Protein AF-A0A174NSM3-F1 (afdb_monomer_lite)

Structure (mmCIF, N/CA/C/O backbone):
data_AF-A0A174NSM3-F1
#
_entry.id   AF-A0A174NSM3-F1
#
loop_
_atom_site.group_PDB
_atom_site.id
_atom_site.type_symbol
_atom_site.label_atom_id
_atom_site.label_alt_id
_atom_site.label_comp_id
_atom_site.label_asym_id
_atom_site.label_entity_id
_atom_site.label_seq_id
_atom_site.pdbx_PDB_ins_code
_atom_site.Cartn_x
_atom_site.Cartn_y
_atom_site.Cartn_z
_atom_site.occupancy
_atom_site.B_iso_or_equiv
_atom_site.auth_seq_id
_atom_site.auth_comp_id
_atom_site.auth_asym_id
_atom_site.auth_atom_id
_atom_site.pdbx_PDB_model_num
ATOM 1 N N . MET A 1 1 ? -24.516 17.485 -1.828 1.00 44.38 1 MET A N 1
ATOM 2 C CA . MET A 1 1 ? -23.613 16.691 -0.966 1.00 44.38 1 MET A CA 1
ATOM 3 C C . MET A 1 1 ? -22.252 16.656 -1.638 1.00 44.38 1 MET A C 1
ATOM 5 O O . MET A 1 1 ? -22.073 15.880 -2.564 1.00 44.38 1 MET A O 1
ATOM 9 N N . THR A 1 2 ? -21.324 17.533 -1.270 1.00 55.47 2 THR A N 1
ATOM 10 C CA . THR A 1 2 ? -20.021 17.605 -1.954 1.00 55.47 2 THR A CA 1
ATOM 11 C C . THR A 1 2 ? -18.932 17.967 -0.968 1.00 55.47 2 THR A C 1
ATOM 13 O O . THR A 1 2 ? -18.552 19.126 -0.872 1.00 55.47 2 THR A O 1
ATOM 16 N N . GLU A 1 3 ? -18.402 16.963 -0.274 1.00 53.75 3 GLU A N 1
ATOM 17 C CA . GLU A 1 3 ? -17.084 17.069 0.348 1.00 53.75 3 GLU A CA 1
ATOM 18 C C . GLU A 1 3 ? -16.334 15.737 0.240 1.00 53.75 3 GLU A C 1
ATOM 20 O O . GLU A 1 3 ? -16.370 14.905 1.140 1.00 53.75 3 GLU A O 1
ATOM 25 N N . ILE A 1 4 ? -15.593 15.546 -0.856 1.00 60.03 4 ILE A N 1
ATOM 26 C CA . ILE A 1 4 ? -14.480 14.587 -0.876 1.00 60.03 4 ILE A CA 1
ATOM 27 C C . ILE A 1 4 ? -13.185 15.396 -0.804 1.00 60.03 4 ILE A C 1
ATOM 29 O O . ILE A 1 4 ? -12.491 15.587 -1.798 1.00 60.03 4 ILE A O 1
ATOM 33 N N . LYS A 1 5 ? -12.847 15.910 0.384 1.00 60.03 5 LYS A N 1
ATOM 34 C CA . LYS A 1 5 ? -11.483 16.394 0.649 1.00 60.03 5 LYS A CA 1
ATOM 35 C C . LYS A 1 5 ? -10.637 15.230 1.149 1.00 60.03 5 LYS A C 1
ATOM 37 O O . LYS A 1 5 ? -10.856 14.721 2.256 1.00 60.03 5 LYS A O 1
ATOM 42 N N . CYS A 1 6 ? -9.678 14.810 0.325 1.00 61.31 6 CYS A N 1
ATOM 43 C CA . CYS A 1 6 ? -8.761 13.730 0.652 1.00 61.31 6 CYS A CA 1
ATOM 44 C C . CYS A 1 6 ? -7.293 14.174 0.624 1.00 61.31 6 CYS A C 1
ATOM 46 O O . CYS A 1 6 ? -6.798 14.644 -0.393 1.00 61.31 6 CYS A O 1
ATOM 48 N N . THR A 1 7 ? -6.598 13.958 1.740 1.00 63.53 7 THR A N 1
ATOM 49 C CA . THR A 1 7 ? -5.153 14.188 1.942 1.00 63.53 7 THR A CA 1
ATOM 50 C C . THR A 1 7 ? -4.512 13.015 2.704 1.00 63.53 7 THR A C 1
ATOM 52 O O . THR A 1 7 ? -3.544 13.176 3.434 1.00 63.53 7 THR A O 1
ATOM 55 N N . HIS A 1 8 ? -5.098 11.823 2.552 1.00 68.00 8 HIS A N 1
ATOM 56 C CA . HIS A 1 8 ? -4.523 10.491 2.786 1.00 68.00 8 HIS A CA 1
ATOM 57 C C . HIS A 1 8 ? -3.531 10.263 3.951 1.00 68.00 8 HIS A C 1
ATOM 59 O O . HIS A 1 8 ? -2.596 9.506 3.784 1.00 68.00 8 HIS A O 1
ATOM 65 N N . ILE A 1 9 ? -3.757 10.782 5.156 1.00 67.62 9 ILE A N 1
ATOM 66 C CA . ILE A 1 9 ? -3.231 10.215 6.420 1.00 67.62 9 ILE A CA 1
ATOM 67 C C . ILE A 1 9 ? -4.442 9.802 7.265 1.00 67.62 9 ILE A C 1
ATOM 69 O O . ILE A 1 9 ? -5.437 10.524 7.283 1.00 67.62 9 ILE A O 1
ATOM 73 N N . GLY A 1 10 ? -4.387 8.641 7.928 1.00 76.25 10 GLY A N 1
ATOM 74 C CA . GLY A 1 10 ? -5.429 8.167 8.856 1.00 76.25 10 GLY A CA 1
ATOM 75 C C . GLY A 1 10 ? -6.597 7.410 8.213 1.00 76.25 10 GLY A C 1
ATOM 76 O O . GLY A 1 10 ? -7.466 6.911 8.918 1.00 76.25 10 GLY A O 1
ATOM 77 N N . PHE A 1 11 ? -6.617 7.286 6.883 1.00 84.38 11 PHE A N 1
ATOM 78 C CA . PHE A 1 11 ? -7.651 6.551 6.138 1.00 84.38 11 PHE A CA 1
ATOM 79 C C . PHE A 1 11 ? -7.073 5.461 5.225 1.00 84.38 11 PHE A C 1
ATOM 81 O O . PHE A 1 11 ? -7.820 4.885 4.431 1.00 84.38 11 PHE A O 1
ATOM 88 N N . ILE A 1 12 ? -5.756 5.221 5.273 1.00 88.00 12 ILE A N 1
ATOM 89 C CA . ILE A 1 12 ? -5.095 4.216 4.437 1.00 88.00 12 ILE A CA 1
ATOM 90 C C . ILE A 1 12 ? -5.165 2.861 5.138 1.00 88.00 12 ILE A C 1
ATOM 92 O O . ILE A 1 12 ? -4.759 2.718 6.289 1.00 88.00 12 ILE A O 1
ATOM 96 N N . GLN A 1 13 ? -5.641 1.857 4.413 1.00 88.94 13 GLN A N 1
ATOM 97 C CA . GLN A 1 13 ? -5.628 0.454 4.800 1.00 88.94 13 GLN A CA 1
ATOM 98 C C . GLN A 1 13 ? -4.603 -0.289 3.942 1.00 88.94 13 GLN A C 1
ATOM 100 O O . GLN A 1 13 ? -4.569 -0.132 2.717 1.00 88.94 13 GLN A O 1
ATOM 105 N N . LYS A 1 14 ? -3.749 -1.081 4.593 1.00 87.56 14 LYS A N 1
ATOM 106 C CA . LYS A 1 14 ? -2.750 -1.929 3.939 1.00 87.56 14 LYS A CA 1
ATOM 107 C C . LYS A 1 14 ? -3.346 -3.312 3.686 1.00 87.56 14 LYS A C 1
ATOM 109 O O . LYS A 1 14 ? -3.797 -3.970 4.617 1.00 87.56 14 LYS A O 1
ATOM 114 N N . TYR A 1 15 ? -3.285 -3.764 2.441 1.00 87.81 15 TYR A N 1
ATOM 115 C CA . TYR A 1 15 ? -3.588 -5.132 2.030 1.00 87.81 15 TYR A CA 1
ATOM 116 C C . TYR A 1 15 ? -2.310 -5.819 1.543 1.00 87.81 15 TYR A C 1
ATOM 118 O O . TYR A 1 15 ? -1.268 -5.187 1.356 1.00 87.81 15 TYR A O 1
ATOM 126 N N . LYS A 1 16 ? -2.389 -7.134 1.308 1.00 83.88 16 LYS A N 1
ATOM 127 C CA . LYS A 1 16 ? -1.242 -7.944 0.870 1.00 83.88 16 LYS A CA 1
ATOM 128 C C . LYS A 1 16 ? -0.569 -7.376 -0.389 1.00 83.88 16 LYS A C 1
ATOM 130 O O . LYS A 1 16 ? 0.650 -7.237 -0.411 1.00 83.88 16 LYS A O 1
ATOM 135 N N . ASN A 1 17 ? -1.374 -6.977 -1.378 1.00 87.31 17 ASN A N 1
ATOM 136 C CA . ASN A 1 17 ? -0.906 -6.581 -2.713 1.00 87.31 17 ASN A CA 1
ATOM 137 C C . ASN A 1 17 ? -1.173 -5.106 -3.062 1.00 87.31 17 ASN A C 1
ATOM 139 O O . ASN A 1 17 ? -0.863 -4.687 -4.170 1.00 87.31 17 ASN A O 1
ATOM 143 N N . HIS A 1 18 ? -1.804 -4.326 -2.180 1.00 88.50 18 HIS A N 1
ATOM 144 C CA . HIS A 1 18 ? -2.159 -2.930 -2.459 1.00 88.50 18 HIS A CA 1
ATOM 145 C C . HIS A 1 18 ? -2.445 -2.143 -1.174 1.00 88.50 18 HIS A C 1
ATOM 147 O O . HIS A 1 18 ? -2.680 -2.714 -0.110 1.00 88.50 18 HIS A O 1
ATOM 153 N N . TYR A 1 19 ? -2.474 -0.824 -1.291 1.00 88.50 19 TYR A N 1
ATOM 154 C CA . TYR A 1 19 ? -3.012 0.111 -0.316 1.00 88.50 19 TYR A CA 1
ATOM 155 C C . TYR A 1 19 ? -4.362 0.632 -0.808 1.00 88.50 19 TYR A C 1
ATOM 157 O O . TYR A 1 19 ? -4.554 0.825 -2.008 1.00 88.50 19 TYR A O 1
ATOM 165 N N . LYS A 1 20 ? -5.302 0.880 0.102 1.00 89.75 20 LYS A N 1
ATOM 166 C CA . LYS A 1 20 ? -6.599 1.480 -0.229 1.00 89.75 20 LYS A CA 1
ATOM 167 C C . LYS A 1 20 ? -6.926 2.600 0.738 1.00 89.75 20 LYS A C 1
ATOM 169 O O . LYS A 1 20 ? -6.810 2.426 1.947 1.00 89.75 20 LYS A O 1
ATOM 174 N N . CYS A 1 21 ? -7.389 3.732 0.225 1.00 89.75 21 CYS A N 1
ATOM 175 C CA . CYS A 1 21 ? -8.017 4.746 1.053 1.00 89.75 21 CYS A CA 1
ATOM 176 C C . CYS A 1 21 ? -9.510 4.468 1.211 1.00 89.75 21 CYS A C 1
ATOM 178 O O . CYS A 1 21 ? -10.247 4.436 0.228 1.00 89.75 21 CYS A O 1
ATOM 180 N N . SER A 1 22 ? -9.982 4.382 2.449 1.00 85.31 22 SER A N 1
ATOM 181 C CA . SER A 1 22 ? -11.408 4.178 2.738 1.00 85.31 22 SER A CA 1
ATOM 182 C C . SER A 1 22 ? -12.252 5.450 2.641 1.00 85.31 22 SER A C 1
ATOM 184 O O . SER A 1 22 ? -13.473 5.364 2.645 1.00 85.31 22 SER A O 1
ATOM 186 N N . LYS A 1 23 ? -11.620 6.628 2.518 1.00 83.88 23 LYS A N 1
ATOM 187 C CA . LYS A 1 23 ? -12.303 7.927 2.409 1.00 83.88 23 LYS A CA 1
ATOM 188 C C . LYS A 1 23 ? -12.582 8.355 0.967 1.00 83.88 23 LYS A C 1
ATOM 190 O O . LYS A 1 23 ? -13.654 8.876 0.693 1.00 83.88 23 LYS A O 1
ATOM 195 N N . CYS A 1 24 ? -11.634 8.164 0.049 1.00 84.38 24 CYS A N 1
ATOM 196 C CA . CYS A 1 24 ? -11.826 8.508 -1.369 1.00 84.38 24 CYS A CA 1
ATOM 197 C C . CYS A 1 24 ? -11.900 7.282 -2.292 1.00 84.38 24 CYS A C 1
ATOM 199 O O . CYS A 1 24 ? -12.131 7.436 -3.485 1.00 84.38 24 CYS A O 1
ATOM 201 N N . GLY A 1 25 ? -11.648 6.078 -1.770 1.00 84.00 25 GLY A N 1
ATOM 202 C CA . GLY A 1 25 ? -11.654 4.842 -2.549 1.00 84.00 25 GLY A CA 1
ATOM 203 C C . GLY A 1 25 ? -10.401 4.587 -3.392 1.00 84.00 25 GLY A C 1
ATOM 204 O O . GLY A 1 25 ? -10.355 3.561 -4.062 1.00 84.00 25 GLY A O 1
ATOM 205 N N . LYS A 1 26 ? -9.382 5.462 -3.365 1.00 87.75 26 LYS A N 1
ATOM 206 C CA . LYS A 1 26 ? -8.150 5.294 -4.157 1.00 87.75 26 LYS A CA 1
ATOM 207 C C . LYS A 1 26 ? -7.413 4.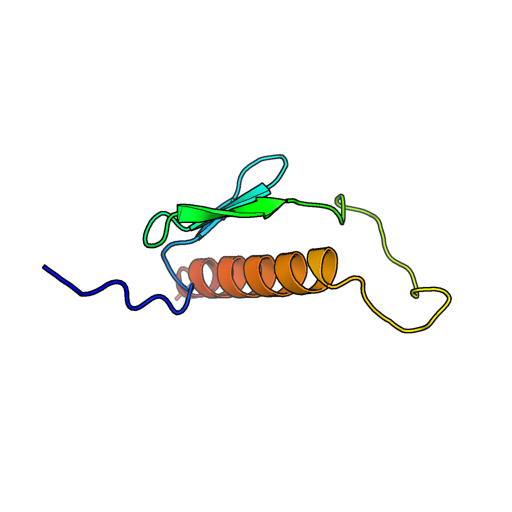012 -3.769 1.00 87.75 26 LYS A C 1
ATOM 209 O O . LYS A 1 26 ? -7.171 3.778 -2.585 1.00 87.75 26 LYS A O 1
ATOM 214 N N . ILE A 1 27 ? -7.044 3.219 -4.772 1.00 89.19 27 ILE A N 1
ATOM 215 C CA . ILE A 1 27 ? -6.293 1.967 -4.635 1.00 89.19 27 ILE A CA 1
ATOM 216 C C . ILE A 1 27 ? -4.922 2.163 -5.282 1.00 89.19 27 ILE A C 1
ATOM 218 O O . ILE A 1 27 ? -4.841 2.649 -6.405 1.00 89.19 27 ILE A O 1
ATOM 222 N N . VAL A 1 28 ? -3.862 1.787 -4.571 1.00 87.69 28 VAL A N 1
ATOM 223 C CA . VAL A 1 28 ? -2.474 1.865 -5.040 1.00 87.69 28 VAL A CA 1
ATOM 224 C C . VAL A 1 28 ? -1.831 0.485 -4.911 1.00 87.69 28 VAL A C 1
ATOM 226 O O . VAL A 1 28 ? -1.675 0.007 -3.785 1.00 87.69 28 VAL A O 1
ATOM 229 N N . PRO A 1 29 ? -1.485 -0.197 -6.013 1.00 85.44 29 PRO A N 1
ATOM 230 C CA . PRO A 1 29 ? -0.854 -1.514 -5.957 1.00 85.44 29 PRO A CA 1
ATOM 231 C C . PRO A 1 29 ? 0.533 -1.478 -5.302 1.00 85.44 29 PRO A C 1
ATOM 233 O O . PRO A 1 29 ? 1.227 -0.464 -5.326 1.00 85.44 29 PRO A O 1
ATOM 236 N N . LYS A 1 30 ? 0.943 -2.603 -4.710 1.00 84.69 30 LYS A N 1
ATOM 237 C CA . LYS A 1 30 ? 2.301 -2.811 -4.194 1.00 84.69 30 LYS A CA 1
ATOM 238 C C . LYS A 1 30 ? 3.165 -3.430 -5.296 1.00 84.69 30 LYS A C 1
ATOM 240 O O . LYS A 1 30 ? 3.266 -4.648 -5.389 1.00 84.69 30 LYS A O 1
ATOM 245 N N . TYR A 1 31 ? 3.749 -2.578 -6.130 1.00 75.31 31 TYR A N 1
ATOM 246 C CA . TYR A 1 31 ? 4.729 -2.918 -7.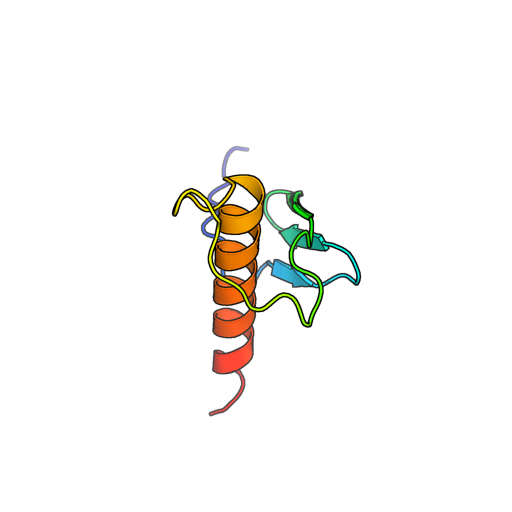165 1.00 75.31 31 TYR A CA 1
ATOM 247 C C . TYR A 1 31 ? 6.101 -3.254 -6.579 1.00 75.31 31 TYR A C 1
ATOM 249 O O . TYR A 1 31 ? 6.740 -4.214 -7.000 1.00 75.31 31 TYR A O 1
ATOM 257 N N . ILE A 1 32 ? 6.545 -2.495 -5.573 1.00 68.75 32 ILE A N 1
ATOM 258 C CA . ILE A 1 32 ? 7.706 -2.867 -4.768 1.00 68.75 32 ILE A CA 1
ATOM 259 C C . ILE A 1 32 ? 7.233 -3.938 -3.786 1.00 68.75 32 ILE A C 1
ATOM 261 O O . ILE A 1 32 ? 6.527 -3.645 -2.814 1.00 68.75 32 ILE A O 1
ATOM 265 N N . LEU A 1 33 ? 7.596 -5.184 -4.071 1.00 62.00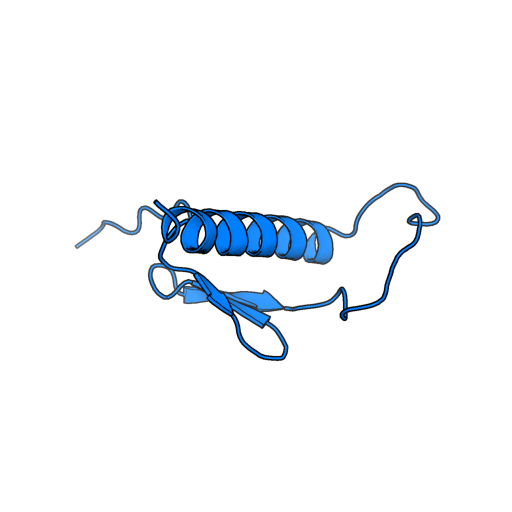 33 LEU A N 1
ATOM 266 C CA . LEU A 1 33 ? 7.522 -6.279 -3.113 1.00 62.00 33 LEU A CA 1
ATOM 267 C C . LEU A 1 33 ? 8.619 -6.082 -2.058 1.00 62.00 33 LEU A C 1
ATOM 269 O O . LEU A 1 33 ? 9.701 -5.584 -2.373 1.00 62.00 33 LEU A O 1
ATOM 273 N N . GLU A 1 34 ? 8.335 -6.453 -0.807 1.00 56.28 34 GLU A N 1
ATOM 274 C CA . GLU A 1 34 ? 9.314 -6.419 0.287 1.00 56.28 34 GLU A CA 1
ATOM 275 C C . GLU A 1 34 ? 10.594 -7.146 -0.161 1.00 56.28 34 GLU A C 1
ATOM 277 O O . GLU A 1 34 ? 10.567 -8.351 -0.398 1.00 56.28 34 GLU A O 1
ATOM 282 N N . GLY A 1 35 ? 11.686 -6.396 -0.350 1.00 53.59 35 GLY A N 1
ATOM 283 C CA . GLY A 1 35 ? 12.982 -6.933 -0.779 1.00 53.59 35 GLY A CA 1
ATOM 284 C C . GLY A 1 35 ? 13.544 -6.401 -2.102 1.00 53.59 35 GLY A C 1
ATOM 285 O O . GLY A 1 35 ? 14.686 -6.724 -2.420 1.00 53.59 35 GLY A O 1
ATOM 286 N N . ILE A 1 36 ? 12.818 -5.571 -2.864 1.00 59.47 36 ILE A N 1
ATOM 287 C CA . ILE A 1 36 ? 13.411 -4.893 -4.033 1.00 59.47 36 ILE A CA 1
ATOM 288 C C . ILE A 1 36 ? 14.100 -3.603 -3.575 1.00 59.47 36 ILE A C 1
ATOM 290 O O . ILE A 1 36 ? 13.484 -2.542 -3.487 1.00 59.47 36 ILE A O 1
ATOM 294 N N . SER A 1 37 ? 15.398 -3.713 -3.300 1.00 55.38 37 SER A N 1
ATOM 295 C CA . SER A 1 37 ? 16.299 -2.587 -3.041 1.00 55.38 37 SER A CA 1
ATOM 296 C C . SER A 1 37 ? 17.233 -2.427 -4.239 1.00 55.38 37 SER A C 1
ATOM 298 O O . SER A 1 37 ? 18.022 -3.322 -4.529 1.00 55.38 37 SER A O 1
ATOM 300 N N . GLY A 1 38 ? 17.149 -1.310 -4.961 1.00 64.31 38 GLY A N 1
ATOM 301 C CA . GLY A 1 38 ? 17.995 -1.071 -6.129 1.00 64.31 38 GLY A CA 1
ATOM 302 C C . GLY A 1 38 ? 17.817 0.320 -6.728 1.00 64.31 38 GLY A C 1
ATO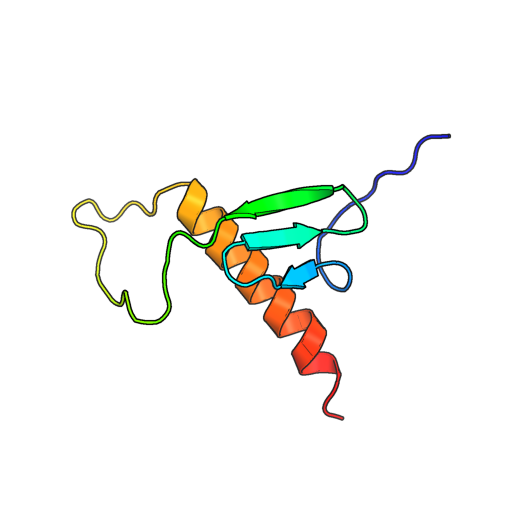M 303 O O . GLY A 1 38 ? 16.860 1.030 -6.424 1.00 64.31 38 GLY A O 1
ATOM 304 N N . THR A 1 39 ? 18.761 0.714 -7.579 1.00 66.06 39 THR A N 1
ATOM 305 C CA . THR A 1 39 ? 18.712 1.977 -8.321 1.00 66.06 39 THR A CA 1
ATOM 306 C C . THR A 1 39 ? 17.974 1.762 -9.639 1.00 66.06 39 THR A C 1
ATOM 308 O O . THR A 1 39 ? 18.295 0.845 -10.393 1.00 66.06 39 THR A O 1
ATOM 311 N N . TRP A 1 40 ? 16.990 2.610 -9.942 1.00 72.31 40 TRP A N 1
ATOM 312 C CA . TRP A 1 40 ? 16.330 2.604 -11.248 1.00 72.31 40 TRP A CA 1
ATOM 313 C C . TRP A 1 40 ? 17.365 2.910 -12.334 1.00 72.31 40 TRP A C 1
ATOM 315 O O . TRP A 1 40 ? 18.048 3.928 -12.253 1.00 72.31 40 TRP A O 1
ATOM 325 N N . ILE A 1 41 ? 17.472 2.047 -13.350 1.00 68.19 41 ILE A N 1
ATOM 326 C CA . ILE A 1 41 ? 18.519 2.102 -14.395 1.00 68.19 41 ILE A CA 1
ATOM 327 C C . ILE A 1 41 ? 18.543 3.460 -15.122 1.00 68.19 41 ILE A C 1
ATOM 329 O O . ILE A 1 41 ? 19.594 3.912 -15.561 1.00 68.19 41 ILE A O 1
ATOM 333 N N . ASN A 1 42 ? 17.399 4.148 -15.180 1.00 71.75 42 ASN A N 1
ATOM 334 C CA . ASN A 1 42 ? 17.250 5.469 -15.796 1.00 71.75 42 ASN A CA 1
ATOM 335 C C . ASN A 1 42 ? 17.090 6.616 -14.781 1.00 71.75 42 ASN A C 1
ATOM 337 O O . ASN A 1 42 ? 16.654 7.700 -15.161 1.00 71.75 42 ASN A O 1
ATOM 341 N N . GLY A 1 43 ? 17.326 6.374 -13.486 1.00 67.75 43 GLY A N 1
ATOM 342 C CA . GLY A 1 43 ? 17.156 7.353 -12.401 1.00 67.75 43 GLY A CA 1
ATOM 343 C C . GLY A 1 43 ? 15.714 7.817 -12.146 1.00 67.75 43 GLY A C 1
ATOM 344 O O . GLY A 1 43 ? 15.461 8.515 -11.170 1.00 67.75 43 GLY A O 1
ATOM 345 N N . ASN A 1 44 ? 14.764 7.416 -12.990 1.00 76.12 44 ASN A N 1
ATOM 346 C CA . ASN A 1 44 ? 13.366 7.806 -12.907 1.00 76.12 44 ASN A CA 1
ATOM 347 C C . ASN A 1 44 ? 12.553 6.690 -12.255 1.00 76.12 44 ASN A C 1
ATOM 349 O O . ASN A 1 44 ? 12.488 5.571 -12.768 1.00 76.12 44 ASN A O 1
ATOM 353 N N . ILE A 1 45 ? 11.932 7.015 -11.124 1.00 78.81 45 ILE A N 1
ATOM 354 C CA . ILE A 1 45 ? 10.992 6.129 -10.444 1.00 78.81 45 ILE A CA 1
ATOM 355 C C . ILE A 1 45 ? 9.719 6.069 -11.302 1.00 78.81 45 ILE A C 1
ATOM 357 O O . ILE A 1 45 ? 9.191 7.125 -11.659 1.00 78.81 45 ILE A O 1
ATOM 361 N N . PRO A 1 46 ? 9.202 4.875 -11.639 1.00 82.12 46 PRO A N 1
ATOM 362 C CA . PRO A 1 46 ? 7.914 4.764 -12.308 1.00 82.12 46 PRO A CA 1
ATOM 363 C C . PRO A 1 46 ? 6.824 5.471 -11.487 1.00 82.12 46 PRO A C 1
ATOM 365 O O . PRO A 1 46 ? 6.809 5.329 -10.261 1.00 82.12 46 PRO A O 1
ATOM 368 N N . PRO A 1 47 ? 5.883 6.191 -12.119 1.00 80.88 47 PRO A N 1
ATOM 369 C CA . PRO A 1 47 ? 4.858 6.952 -11.399 1.00 80.88 47 PRO A CA 1
ATOM 370 C C . PRO A 1 47 ? 4.038 6.069 -10.446 1.00 80.88 47 PRO A C 1
ATOM 372 O O . PRO A 1 47 ? 3.747 6.462 -9.321 1.00 80.88 47 PRO A O 1
ATOM 375 N N . GLU A 1 48 ? 3.754 4.832 -10.849 1.00 79.44 48 GLU A N 1
ATOM 376 C CA . GLU A 1 48 ? 3.047 3.831 -10.044 1.00 79.44 48 GLU A CA 1
ATOM 377 C C . GLU A 1 48 ? 3.791 3.474 -8.744 1.00 79.44 48 GLU A C 1
ATOM 379 O O . GLU A 1 48 ? 3.192 3.308 -7.678 1.00 79.44 48 GLU A O 1
ATOM 384 N N . VAL A 1 49 ? 5.120 3.403 -8.820 1.00 81.00 49 VAL A N 1
ATOM 385 C CA . VAL A 1 49 ? 5.990 3.124 -7.678 1.00 81.00 49 VAL A CA 1
ATOM 386 C C . VAL A 1 49 ? 6.113 4.348 -6.772 1.00 81.00 49 VAL A C 1
ATOM 388 O O . VAL A 1 49 ? 6.088 4.220 -5.548 1.00 81.00 49 VAL A O 1
ATOM 391 N N . GLU A 1 50 ? 6.197 5.544 -7.350 1.00 84.31 50 GLU A N 1
ATOM 392 C CA . GLU A 1 50 ? 6.192 6.792 -6.587 1.00 84.31 50 GLU A CA 1
ATOM 393 C C . GLU A 1 50 ? 4.901 6.935 -5.763 1.00 84.31 50 GLU A C 1
ATOM 395 O O . GLU A 1 50 ? 4.937 7.300 -4.583 1.00 84.31 50 GLU A O 1
ATOM 400 N N . GLU A 1 51 ? 3.753 6.597 -6.354 1.00 84.69 51 GLU A N 1
ATOM 401 C CA . GLU A 1 51 ? 2.470 6.592 -5.653 1.00 84.69 51 GLU A CA 1
ATOM 402 C C . GLU A 1 51 ? 2.420 5.558 -4.526 1.00 84.69 51 GLU A C 1
ATOM 404 O O . GLU A 1 51 ? 1.919 5.872 -3.440 1.00 84.69 51 GLU A O 1
ATOM 409 N N . GLN A 1 52 ? 2.982 4.362 -4.733 1.00 85.50 52 GLN A N 1
ATOM 410 C CA . GLN A 1 52 ? 3.127 3.372 -3.666 1.00 85.50 52 GLN A CA 1
ATOM 411 C C . GLN A 1 52 ? 3.960 3.922 -2.506 1.00 85.50 52 GLN A C 1
ATOM 413 O O . GLN A 1 52 ? 3.515 3.851 -1.361 1.00 85.50 52 GLN A O 1
ATOM 418 N N . ILE A 1 53 ? 5.138 4.487 -2.785 1.00 84.25 53 ILE A N 1
ATOM 419 C CA . ILE A 1 53 ? 6.036 5.042 -1.762 1.00 84.25 53 ILE A CA 1
ATOM 420 C C . ILE A 1 53 ? 5.326 6.152 -0.980 1.00 84.25 53 ILE A C 1
ATOM 422 O O . ILE A 1 53 ? 5.415 6.212 0.248 1.00 84.25 53 ILE A O 1
ATOM 426 N N . LYS A 1 54 ? 4.573 7.022 -1.663 1.00 85.06 54 LYS A N 1
ATOM 427 C CA . LYS A 1 54 ? 3.750 8.051 -1.011 1.00 85.06 54 LYS A CA 1
ATOM 428 C C . LYS A 1 54 ? 2.728 7.419 -0.062 1.00 85.06 54 LYS A C 1
ATOM 430 O O . LYS A 1 54 ? 2.669 7.814 1.099 1.00 85.06 54 LYS A O 1
ATOM 435 N N . PHE A 1 55 ? 1.958 6.428 -0.512 1.00 87.06 55 PHE A N 1
ATOM 436 C CA . PHE A 1 55 ? 0.956 5.754 0.325 1.00 87.06 55 PHE A CA 1
ATOM 437 C C . PHE A 1 55 ? 1.568 4.996 1.503 1.00 87.06 55 PHE A C 1
ATOM 439 O O . PHE A 1 55 ? 1.012 5.029 2.598 1.00 87.06 55 PHE A O 1
ATOM 446 N N . GLU A 1 56 ? 2.719 4.363 1.310 1.00 85.88 56 GLU A N 1
ATOM 447 C CA . GLU A 1 56 ? 3.435 3.651 2.363 1.00 85.88 56 GLU A CA 1
ATOM 448 C C . GLU A 1 56 ? 3.953 4.606 3.442 1.00 85.88 56 GLU A C 1
ATOM 450 O O . GLU A 1 56 ? 3.710 4.376 4.624 1.00 85.88 56 GLU A O 1
ATOM 455 N N . ASN A 1 57 ? 4.555 5.732 3.052 1.00 84.75 57 ASN A N 1
ATOM 456 C CA . ASN A 1 57 ? 4.984 6.774 3.987 1.00 84.75 57 ASN A CA 1
ATOM 457 C C . ASN A 1 57 ? 3.811 7.358 4.781 1.00 84.75 57 ASN A C 1
ATOM 459 O O . ASN A 1 57 ? 3.913 7.600 5.983 1.00 84.75 57 ASN A O 1
ATOM 463 N N . LEU A 1 58 ? 2.68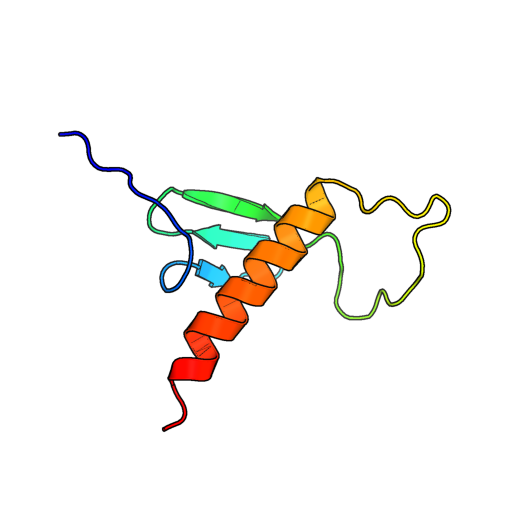4 7.605 4.114 1.00 86.31 58 LEU A N 1
ATOM 464 C CA . LEU A 1 58 ? 1.479 8.107 4.767 1.00 86.31 58 LEU A CA 1
ATOM 465 C C . LEU A 1 58 ? 0.874 7.053 5.713 1.00 86.31 58 LEU A C 1
ATOM 467 O O . LEU A 1 58 ? 0.456 7.401 6.819 1.00 86.31 58 LEU A O 1
ATOM 471 N N . TYR A 1 59 ? 0.888 5.774 5.315 1.00 86.31 59 TYR A N 1
ATOM 472 C CA . TYR A 1 59 ? 0.484 4.642 6.151 1.00 86.31 59 TYR A CA 1
ATOM 473 C C . TYR A 1 59 ? 1.400 4.478 7.373 1.00 86.31 59 TYR A C 1
ATOM 475 O O . TYR A 1 59 ? 0.924 4.232 8.476 1.00 86.31 59 TYR A O 1
ATOM 483 N N . GLN A 1 60 ? 2.711 4.648 7.225 1.00 83.62 60 GLN A N 1
ATOM 484 C CA . GLN A 1 60 ? 3.624 4.637 8.365 1.00 83.62 60 GLN A CA 1
ATOM 485 C C . GLN A 1 60 ? 3.329 5.815 9.296 1.00 83.62 60 GLN A C 1
ATOM 487 O O . GLN A 1 60 ? 3.032 5.596 10.462 1.00 83.62 60 GLN A O 1
ATOM 492 N N . LYS A 1 61 ? 3.254 7.048 8.775 1.00 83.88 61 LYS A N 1
ATOM 493 C CA . LYS A 1 61 ? 2.952 8.251 9.573 1.00 83.88 61 LYS A CA 1
ATOM 494 C C . LYS A 1 61 ? 1.645 8.161 10.368 1.00 83.88 61 LYS A C 1
ATOM 496 O O . LYS A 1 61 ? 1.588 8.690 11.476 1.00 83.88 61 LYS A O 1
ATOM 501 N N . GLN A 1 62 ? 0.599 7.522 9.833 1.00 83.12 62 GLN A N 1
ATOM 502 C CA . GLN A 1 62 ? -0.647 7.314 10.589 1.00 83.12 62 GLN A CA 1
ATOM 503 C C . GLN A 1 62 ? -0.501 6.282 11.720 1.00 83.12 62 GLN A C 1
ATOM 505 O O . GLN A 1 62 ? -1.201 6.409 12.716 1.00 83.12 62 GLN A O 1
ATOM 510 N N . ASN A 1 63 ? 0.382 5.286 11.584 1.00 78.50 63 ASN A N 1
ATOM 511 C CA . ASN A 1 63 ? 0.592 4.245 12.595 1.00 78.50 63 ASN A CA 1
ATOM 512 C C . ASN A 1 63 ? 1.658 4.651 13.632 1.00 78.50 63 ASN A C 1
ATOM 514 O O . ASN A 1 63 ? 1.532 4.293 14.794 1.00 78.50 63 ASN A O 1
ATOM 518 N N . THR A 1 64 ? 2.655 5.463 13.261 1.00 69.50 64 THR A N 1
ATOM 519 C CA . THR A 1 64 ? 3.698 5.960 14.181 1.00 69.50 64 THR A CA 1
ATOM 520 C C . THR A 1 64 ? 3.158 6.958 15.215 1.00 69.50 64 THR A C 1
ATOM 522 O O . THR A 1 64 ? 3.745 7.125 16.273 1.00 69.50 64 THR A O 1
ATOM 525 N N . LYS A 1 65 ? 2.005 7.600 14.970 1.00 54.53 65 LYS A N 1
ATOM 526 C CA . LYS A 1 65 ? 1.321 8.435 15.980 1.00 54.53 65 LYS A CA 1
ATOM 527 C C . LYS A 1 65 ? 0.581 7.631 17.068 1.00 54.53 65 LYS A C 1
ATOM 529 O O . LYS A 1 65 ? -0.095 8.242 17.887 1.00 54.53 65 LYS A O 1
ATOM 534 N N . GLY A 1 66 ? 0.682 6.300 17.064 1.00 51.50 66 GLY A N 1
ATOM 535 C CA . GLY A 1 66 ? 0.131 5.417 18.098 1.00 51.50 66 GLY A CA 1
ATOM 536 C C . GLY A 1 66 ? 1.098 5.062 19.233 1.00 51.50 66 GLY A C 1
ATOM 537 O O . GLY A 1 66 ? 0.699 4.328 20.129 1.00 51.50 66 GLY A O 1
ATOM 538 N N . GLU A 1 67 ? 2.339 5.562 19.211 1.00 49.38 67 GLU A N 1
ATOM 539 C CA . GLU A 1 67 ? 3.328 5.361 20.280 1.00 49.38 67 GLU A CA 1
ATOM 540 C C . GLU A 1 67 ? 3.715 6.708 20.917 1.00 49.38 67 GLU A C 1
ATOM 542 O O . GLU A 1 67 ? 4.770 7.267 20.618 1.00 49.38 67 GLU A O 1
ATOM 547 N N . ASN A 1 68 ? 2.824 7.265 21.746 1.00 39.91 68 ASN A N 1
ATOM 548 C CA . ASN A 1 68 ? 3.171 8.062 22.937 1.00 39.91 68 ASN A CA 1
ATOM 549 C C . ASN A 1 68 ? 1.943 8.235 23.838 1.00 39.91 68 ASN A C 1
ATOM 551 O O . ASN A 1 68 ? 0.950 8.823 23.350 1.00 39.91 68 ASN A O 1
#

Organism: NCBI:txid47678

Foldseek 3Di:
DDDLDDPQAPQWDDDPFWIAGPRNGDIQGCPPDPPPDDQDPVNDDDPSVVVVVVNVVSDCVNVVVVPD

Secondary structure (DSSP, 8-state):
--------SS-EEE-SSEEEETTT--EEE--S-TT-----TTSPPPHHHHHHHHHHHHHHHHHHTT--

pLDDT: mean 75.22, std 13.2, range [39.91, 89.75]

Radius of gyration: 13.72 Å; chains: 1; bounding box: 42×26×39 Å

Sequence (68 aa):
MTEIKCTHIGFIQKYKN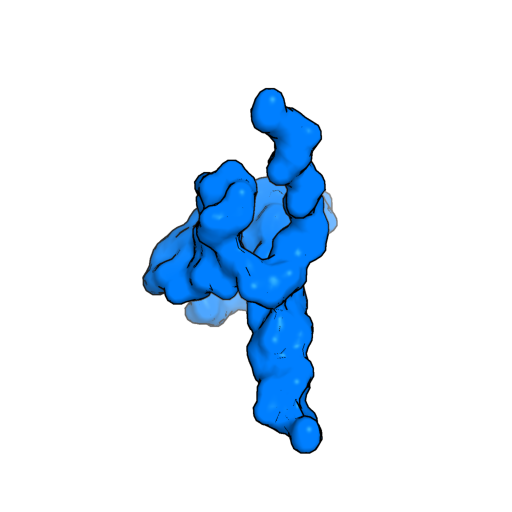HYKCSKCGKIVPKYILEGISGTWINGNIPPEVEEQIKFENLYQKQNTKGEN